Protein AF-A0AAX6FUS9-F1 (afdb_monomer)

Solvent-accessible surface area (backbone atoms only — not comparable to full-atom values): 4100 Å² total; per-residue (Å²): 131,84,79,80,70,61,62,70,56,51,50,58,56,52,43,72,72,46,42,67,59,55,51,47,51,51,51,53,50,53,48,51,50,50,54,57,52,53,53,56,64,60,44,54,71,66,32,68,69,51,50,51,54,50,50,53,49,52,50,52,52,51,54,54,53,71,66,68,79,115

Foldseek 3Di:
DPPPPCVVVCCVVVCVVCVVVVVVVVVVVVVVVVVVVVCPPPVCVVPPVNVVVVVVVVVVVVVVVVVVPD

Secondary structure (DSSP, 8-state):
-----HHHHHHHHHHHHHHHHHHHHHHHHHHHHHHHHHHHHTHHHH-HHHHHHHHHHHHHHHHHHHTS--

Radius of gyration: 28.08 Å; Cα contacts (8 Å, |Δi|>4): 7; chains: 1; bounding box: 53×27×79 Å

pLDDT: mean 72.15, std 13.76, range [50.78, 95.75]

Organism: Iris pallida (NCBI:txid29817)

Structure (mmCIF, N/CA/C/O backbone):
data_AF-A0AAX6FUS9-F1
#
_entry.id   AF-A0AAX6FUS9-F1
#
loop_
_atom_site.group_PDB
_atom_site.id
_atom_site.type_symbol
_atom_site.label_atom_id
_atom_site.label_alt_id
_atom_site.label_comp_id
_atom_site.label_asym_id
_atom_site.label_entity_id
_atom_site.label_seq_id
_atom_site.pdbx_PDB_ins_code
_atom_site.Cartn_x
_atom_site.Cartn_y
_atom_site.Cartn_z
_atom_site.occupancy
_atom_site.B_iso_or_equiv
_atom_site.auth_seq_id
_atom_site.auth_comp_id
_atom_site.auth_asym_id
_atom_site.auth_atom_id
_atom_site.pdbx_PDB_model_num
ATOM 1 N N . MET A 1 1 ? 11.027 -10.265 -41.333 1.00 50.78 1 MET A N 1
ATOM 2 C CA . MET A 1 1 ? 11.007 -9.030 -40.518 1.00 50.78 1 MET A CA 1
ATOM 3 C C . MET A 1 1 ? 10.799 -9.444 -39.071 1.00 50.78 1 MET A C 1
ATOM 5 O O . MET A 1 1 ? 9.770 -10.032 -38.782 1.00 50.78 1 MET A O 1
ATOM 9 N N . LYS A 1 2 ? 11.810 -9.282 -38.203 1.00 70.56 2 LYS A N 1
ATOM 10 C CA . LYS A 1 2 ? 11.637 -9.524 -36.762 1.0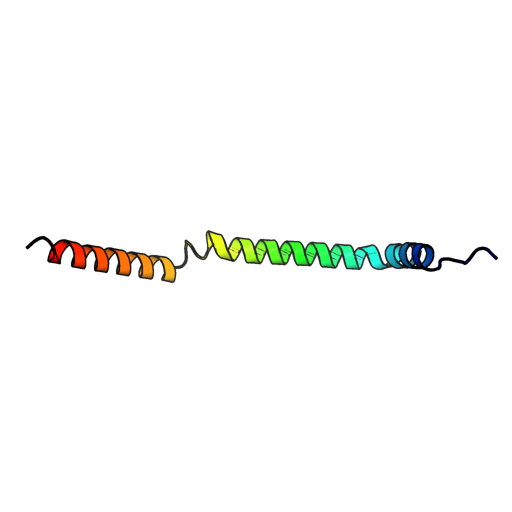0 70.56 2 LYS A CA 1
ATOM 11 C C . LYS A 1 2 ? 10.732 -8.413 -36.243 1.00 70.56 2 LYS A C 1
ATOM 13 O O . LYS A 1 2 ? 11.120 -7.251 -36.328 1.00 70.56 2 LYS A O 1
ATOM 18 N N . THR A 1 3 ? 9.527 -8.764 -35.809 1.00 73.00 3 THR A N 1
ATOM 19 C CA . THR A 1 3 ? 8.596 -7.821 -35.193 1.00 73.00 3 THR A CA 1
ATOM 20 C C . THR A 1 3 ? 9.300 -7.224 -33.984 1.00 73.00 3 THR A C 1
ATOM 22 O O . THR A 1 3 ? 9.757 -7.947 -33.103 1.00 73.00 3 THR A O 1
ATOM 25 N N . PHE A 1 4 ? 9.511 -5.913 -34.006 1.00 75.19 4 PHE A N 1
ATOM 26 C CA . PHE A 1 4 ? 10.005 -5.211 -32.836 1.00 75.19 4 PHE A CA 1
ATOM 27 C C . PHE A 1 4 ? 8.904 -5.304 -31.784 1.00 75.19 4 PHE A C 1
ATOM 29 O O . PHE A 1 4 ? 7.811 -4.807 -32.033 1.00 75.19 4 PHE A O 1
ATOM 36 N N . ASP A 1 5 ? 9.181 -5.950 -30.653 1.00 78.56 5 ASP A N 1
ATOM 37 C CA . ASP A 1 5 ? 8.2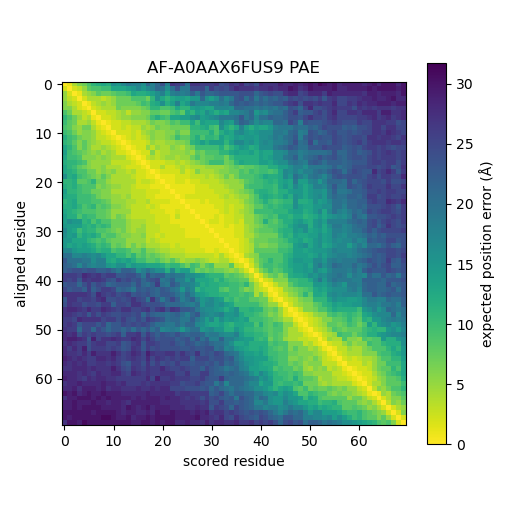82 -5.953 -29.503 1.00 78.56 5 ASP A CA 1
ATOM 38 C C . ASP A 1 5 ? 8.638 -4.751 -28.620 1.00 78.56 5 ASP A C 1
ATOM 40 O O . ASP A 1 5 ? 9.598 -4.810 -27.846 1.00 78.56 5 ASP A O 1
ATOM 44 N N . PRO A 1 6 ? 7.907 -3.626 -28.728 1.00 76.62 6 PRO A N 1
ATOM 45 C CA . PRO A 1 6 ? 8.236 -2.402 -28.002 1.00 76.62 6 PRO A CA 1
ATOM 46 C C . PRO A 1 6 ? 8.080 -2.581 -26.487 1.00 76.62 6 PRO A C 1
ATOM 48 O O . PRO A 1 6 ? 8.779 -1.949 -25.696 1.00 76.62 6 PRO A O 1
ATOM 51 N N . TRP A 1 7 ? 7.176 -3.470 -26.079 1.00 73.06 7 TRP A N 1
ATOM 52 C CA . TRP A 1 7 ? 6.712 -3.642 -24.709 1.00 73.06 7 TRP A CA 1
ATOM 53 C C . TRP A 1 7 ? 7.831 -3.879 -23.682 1.00 73.06 7 TRP A C 1
ATOM 55 O O . TRP A 1 7 ? 7.954 -3.071 -22.759 1.00 73.06 7 TRP A O 1
ATOM 65 N N . PRO A 1 8 ? 8.711 -4.888 -23.832 1.00 77.75 8 PRO A N 1
ATOM 66 C CA . PRO A 1 8 ? 9.805 -5.097 -22.886 1.00 77.75 8 PRO A CA 1
ATOM 67 C C . PRO A 1 8 ? 10.800 -3.930 -22.846 1.00 77.75 8 PRO A C 1
ATOM 69 O O . PRO A 1 8 ? 11.382 -3.673 -21.795 1.00 77.75 8 PRO A O 1
ATOM 72 N N . ILE A 1 9 ? 10.992 -3.192 -23.945 1.00 75.12 9 ILE A N 1
ATOM 73 C CA . ILE A 1 9 ? 11.916 -2.049 -23.986 1.00 75.12 9 ILE A CA 1
ATOM 74 C C . ILE A 1 9 ? 11.328 -0.821 -23.279 1.00 75.12 9 ILE A C 1
ATOM 76 O O . ILE A 1 9 ? 12.028 -0.197 -22.478 1.00 75.12 9 ILE A O 1
ATOM 80 N N . PHE A 1 10 ? 10.057 -0.487 -23.522 1.00 70.00 10 PHE A N 1
ATOM 81 C CA . PHE A 1 10 ? 9.406 0.650 -22.864 1.00 70.00 10 PHE A CA 1
ATOM 82 C C . PHE A 1 10 ? 9.166 0.387 -21.385 1.00 70.00 10 PHE A C 1
ATOM 84 O O . PHE A 1 10 ? 9.511 1.243 -20.574 1.00 70.00 10 PHE A O 1
ATOM 91 N N . PHE A 1 11 ? 8.691 -0.805 -21.010 1.00 73.62 11 PHE A N 1
ATOM 92 C CA . PHE A 1 11 ? 8.565 -1.152 -19.596 1.00 73.62 11 PHE A CA 1
ATOM 93 C C . PHE A 1 11 ? 9.915 -1.077 -18.904 1.00 73.62 11 PHE A C 1
ATOM 95 O O . PHE A 1 11 ? 10.039 -0.384 -17.909 1.00 73.62 11 PHE A O 1
ATOM 102 N N . ARG A 1 12 ? 10.968 -1.693 -19.445 1.00 75.25 12 ARG A N 1
ATOM 103 C CA . ARG A 1 12 ? 12.273 -1.695 -18.773 1.00 75.25 12 ARG A CA 1
ATOM 104 C C . ARG A 1 12 ? 12.873 -0.296 -18.628 1.00 75.25 12 ARG A C 1
ATOM 106 O O . ARG A 1 12 ? 13.517 -0.022 -17.619 1.00 75.25 12 ARG A O 1
ATOM 113 N N . ARG A 1 13 ? 12.663 0.589 -19.606 1.00 76.00 13 ARG A N 1
ATOM 114 C CA . ARG A 1 13 ? 13.221 1.948 -19.589 1.00 76.00 13 ARG A CA 1
ATOM 115 C C . ARG A 1 13 ? 12.410 2.919 -18.733 1.00 76.00 13 ARG A C 1
ATOM 117 O O . ARG A 1 13 ? 13.002 3.673 -17.965 1.00 76.00 13 ARG A O 1
ATOM 124 N N . GLU A 1 14 ? 11.088 2.868 -18.828 1.00 81.31 14 GLU A N 1
ATOM 125 C CA . GLU A 1 14 ? 10.183 3.745 -18.080 1.00 81.31 14 GLU A CA 1
ATOM 126 C C . GLU A 1 14 ? 10.069 3.311 -16.615 1.00 81.31 14 GLU A C 1
ATOM 128 O O . GLU A 1 14 ? 10.094 4.136 -15.703 1.00 81.31 14 GLU A O 1
ATOM 133 N N . PHE A 1 15 ? 10.056 2.002 -16.361 1.00 80.62 15 PHE A N 1
ATOM 134 C CA . PHE A 1 15 ? 10.078 1.450 -15.011 1.00 80.62 15 PHE A CA 1
ATOM 135 C C . PHE A 1 15 ? 11.379 1.793 -14.295 1.00 80.62 15 PHE A C 1
ATOM 137 O O . PHE A 1 15 ? 11.331 2.168 -13.138 1.00 80.62 15 PHE A O 1
ATOM 144 N N . HIS A 1 16 ? 12.534 1.787 -14.968 1.00 79.31 16 HIS A N 1
ATOM 145 C CA . HIS A 1 16 ? 13.791 2.198 -14.332 1.00 79.31 16 HIS A CA 1
ATOM 146 C C . HIS A 1 16 ? 13.784 3.668 -13.869 1.00 79.31 16 HIS A C 1
ATOM 148 O O . HIS A 1 16 ? 14.473 4.001 -12.908 1.00 79.31 16 HIS A O 1
ATOM 154 N N . ARG A 1 17 ? 12.996 4.546 -14.510 1.00 84.38 17 ARG A N 1
ATOM 155 C CA . ARG A 1 17 ? 12.853 5.952 -14.095 1.00 84.38 17 ARG A CA 1
ATOM 156 C C . ARG A 1 17 ? 11.744 6.174 -13.065 1.00 84.38 17 ARG A C 1
ATOM 158 O O . ARG A 1 17 ? 11.935 6.977 -12.158 1.00 84.38 17 ARG A O 1
ATOM 165 N N . ASN A 1 18 ? 10.626 5.451 -13.166 1.00 85.81 18 ASN A N 1
ATOM 166 C CA . ASN A 1 18 ? 9.455 5.645 -12.299 1.00 85.81 18 ASN A CA 1
ATOM 167 C C . ASN A 1 18 ? 9.345 4.640 -11.139 1.00 85.81 18 ASN A C 1
ATOM 169 O O . ASN A 1 18 ? 8.472 4.786 -10.284 1.00 85.81 18 ASN A O 1
ATOM 173 N N . TRP A 1 19 ? 10.241 3.652 -11.057 1.00 88.75 19 TRP A N 1
ATOM 174 C CA . TRP A 1 19 ? 10.331 2.690 -9.953 1.00 88.75 19 TRP A CA 1
ATOM 175 C C . TRP A 1 19 ? 10.256 3.311 -8.551 1.00 88.75 19 TRP A C 1
ATOM 177 O O . TRP A 1 19 ? 9.503 2.774 -7.738 1.00 88.75 19 TRP A O 1
ATOM 187 N N . PRO A 1 20 ? 10.935 4.437 -8.232 1.00 90.31 20 PRO A N 1
ATOM 188 C CA . PRO A 1 20 ? 10.809 5.038 -6.904 1.00 90.31 20 PRO A CA 1
ATOM 189 C C . PRO A 1 20 ? 9.380 5.498 -6.575 1.00 90.31 20 PRO A C 1
ATOM 191 O O . PRO A 1 20 ? 8.982 5.414 -5.416 1.00 90.31 20 PRO A O 1
ATOM 194 N N . PHE A 1 21 ? 8.578 5.913 -7.562 1.00 90.06 21 PHE A N 1
ATOM 195 C CA . PHE A 1 21 ? 7.174 6.281 -7.339 1.00 90.06 21 PHE A CA 1
ATOM 196 C C . PHE A 1 21 ? 6.297 5.062 -7.057 1.00 90.06 21 PHE A C 1
ATOM 198 O O . PHE A 1 21 ? 5.469 5.105 -6.151 1.00 90.06 21 PHE A O 1
ATOM 205 N N . LEU A 1 22 ? 6.499 3.960 -7.786 1.00 89.31 22 LEU A N 1
ATOM 206 C CA . LEU A 1 22 ? 5.778 2.706 -7.542 1.00 89.31 22 LEU A CA 1
ATOM 207 C C . LEU A 1 22 ? 6.154 2.103 -6.186 1.00 89.31 22 LEU A C 1
ATOM 209 O O . LEU A 1 22 ? 5.278 1.669 -5.441 1.00 89.31 22 LEU A O 1
ATOM 213 N N . ALA A 1 23 ? 7.445 2.125 -5.847 1.00 92.75 23 ALA A N 1
ATOM 214 C CA . ALA A 1 23 ? 7.934 1.693 -4.545 1.00 92.75 23 ALA A CA 1
ATOM 215 C C . ALA A 1 23 ? 7.351 2.564 -3.422 1.00 92.75 23 ALA A C 1
ATOM 217 O O . ALA A 1 23 ? 6.832 2.028 -2.447 1.00 92.75 23 ALA A O 1
ATOM 218 N N . GLY A 1 24 ? 7.361 3.892 -3.583 1.00 94.06 24 GLY A N 1
ATOM 219 C CA . GLY A 1 24 ? 6.746 4.823 -2.636 1.00 94.06 24 GLY A CA 1
ATOM 220 C C . GLY A 1 24 ? 5.249 4.570 -2.455 1.00 94.06 24 GLY A C 1
ATOM 221 O O . GLY A 1 24 ? 4.787 4.428 -1.328 1.00 94.06 24 GLY A O 1
ATOM 222 N N . PHE A 1 25 ? 4.505 4.416 -3.553 1.00 94.25 25 PHE A N 1
ATOM 223 C CA . PHE A 1 25 ? 3.075 4.103 -3.520 1.00 94.25 25 PHE A CA 1
ATOM 224 C C . PHE A 1 25 ? 2.787 2.781 -2.794 1.00 94.25 25 PHE A C 1
ATOM 226 O O . PHE A 1 25 ? 1.899 2.726 -1.944 1.00 94.25 25 PHE A O 1
ATOM 233 N N . ALA A 1 26 ? 3.570 1.734 -3.070 1.00 94.25 26 ALA A N 1
ATOM 234 C CA . ALA A 1 26 ? 3.431 0.443 -2.403 1.00 94.25 26 ALA A CA 1
ATOM 235 C C . ALA A 1 26 ? 3.740 0.531 -0.900 1.00 94.25 26 ALA A C 1
ATOM 237 O O . ALA A 1 26 ? 2.998 -0.023 -0.089 1.00 94.25 26 ALA A O 1
ATOM 238 N N . VAL A 1 27 ? 4.795 1.257 -0.515 1.00 95.75 27 VAL A N 1
ATOM 239 C CA . VAL A 1 27 ? 5.169 1.457 0.894 1.00 95.75 27 VAL A CA 1
ATOM 240 C C . VAL A 1 27 ? 4.094 2.249 1.635 1.00 95.75 27 VAL A C 1
ATOM 242 O O . VAL A 1 27 ? 3.666 1.833 2.710 1.00 95.75 27 VAL A O 1
ATOM 245 N N . THR A 1 28 ? 3.604 3.349 1.062 1.00 95.44 28 THR A N 1
ATOM 246 C CA . THR A 1 28 ? 2.523 4.141 1.661 1.00 95.44 28 THR A CA 1
ATOM 247 C C . THR A 1 28 ? 1.238 3.324 1.779 1.00 95.44 28 THR A C 1
ATOM 249 O O . THR A 1 28 ? 0.616 3.335 2.839 1.00 95.44 28 THR A O 1
ATOM 252 N N . GLY A 1 29 ? 0.867 2.558 0.749 1.00 94.19 29 GLY A N 1
ATOM 253 C CA . GLY A 1 29 ? -0.286 1.658 0.801 1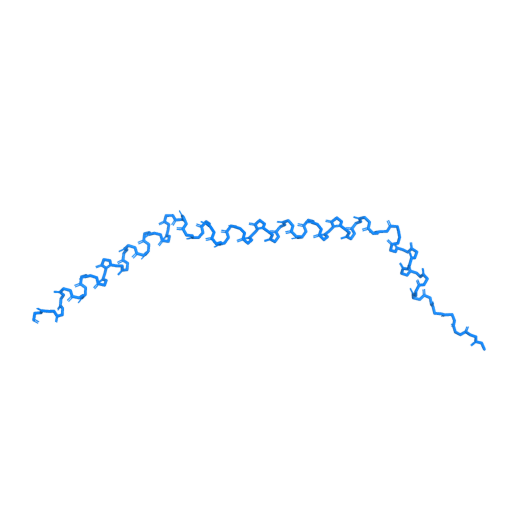.00 94.19 29 GLY A CA 1
ATOM 254 C C . GLY A 1 29 ? -0.151 0.601 1.899 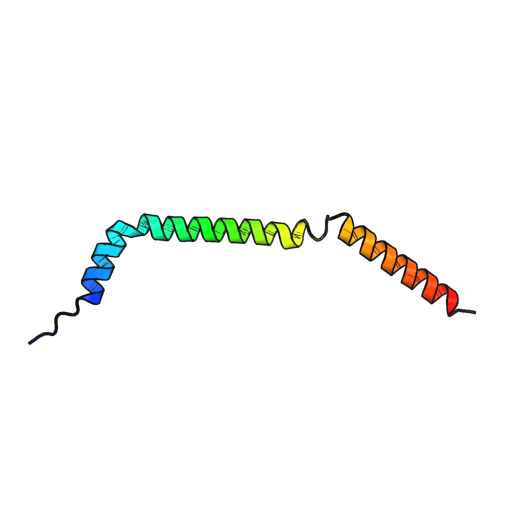1.00 94.19 29 GLY A C 1
ATOM 255 O O . GLY A 1 29 ? -1.076 0.413 2.684 1.00 94.19 29 GLY A O 1
ATOM 256 N N . ALA A 1 30 ? 1.020 -0.029 2.023 1.00 92.88 30 ALA A N 1
ATOM 257 C CA . ALA A 1 30 ? 1.286 -1.017 3.067 1.00 92.88 30 ALA A CA 1
ATOM 258 C C . ALA A 1 30 ? 1.234 -0.408 4.477 1.00 92.88 30 ALA A C 1
ATOM 260 O O . ALA A 1 30 ? 0.697 -1.032 5.393 1.00 92.88 30 ALA A O 1
ATOM 261 N N . LEU A 1 31 ? 1.749 0.813 4.655 1.00 92.56 31 LEU A N 1
ATOM 262 C CA . LEU A 1 31 ? 1.642 1.544 5.917 1.00 92.56 31 LEU A CA 1
ATOM 263 C C . LEU A 1 31 ? 0.183 1.854 6.250 1.00 92.56 31 LEU A C 1
ATOM 265 O O . LEU A 1 31 ? -0.251 1.539 7.352 1.00 92.56 31 LEU A O 1
ATOM 269 N N . ILE A 1 32 ? -0.590 2.399 5.307 1.00 91.44 32 ILE A N 1
ATOM 270 C CA . ILE A 1 32 ? -2.016 2.697 5.512 1.00 91.44 32 ILE A CA 1
ATOM 271 C C . ILE A 1 32 ? -2.786 1.421 5.861 1.00 91.44 32 ILE A C 1
ATOM 273 O O . ILE A 1 32 ? -3.566 1.430 6.808 1.00 91.44 32 ILE A O 1
ATOM 277 N N . VAL A 1 33 ? -2.548 0.311 5.159 1.00 90.75 33 VAL A N 1
ATOM 278 C CA . VAL A 1 33 ? -3.187 -0.980 5.459 1.00 90.75 33 VAL A CA 1
ATOM 279 C C . VAL A 1 33 ? -2.797 -1.476 6.848 1.00 90.75 33 VAL A C 1
ATOM 281 O O . VAL A 1 33 ? -3.663 -1.908 7.597 1.00 90.75 33 VAL A O 1
ATOM 284 N N . LYS A 1 34 ? -1.523 -1.370 7.239 1.00 85.12 34 LYS A N 1
ATOM 285 C CA . LYS A 1 34 ? -1.106 -1.734 8.598 1.00 85.12 34 LYS A CA 1
ATOM 286 C C . LYS A 1 34 ? -1.767 -0.862 9.657 1.00 85.12 34 LYS A C 1
ATOM 288 O O . LYS A 1 34 ? -2.274 -1.402 10.630 1.00 85.12 34 LYS A O 1
ATOM 293 N N . PHE A 1 35 ? -1.778 0.455 9.477 1.00 87.62 35 PHE A N 1
ATOM 294 C CA . PHE A 1 35 ? -2.413 1.361 10.430 1.00 87.62 35 PHE A CA 1
ATOM 295 C C . PHE A 1 35 ? -3.920 1.114 10.510 1.00 87.62 35 PHE A C 1
ATOM 297 O O . PHE A 1 35 ? -4.454 0.983 11.602 1.00 87.62 35 PHE A O 1
ATOM 304 N N . THR A 1 36 ? -4.602 0.972 9.375 1.00 80.44 36 THR A N 1
ATOM 305 C CA . THR A 1 36 ? -6.043 0.678 9.351 1.00 80.44 36 THR A CA 1
ATOM 3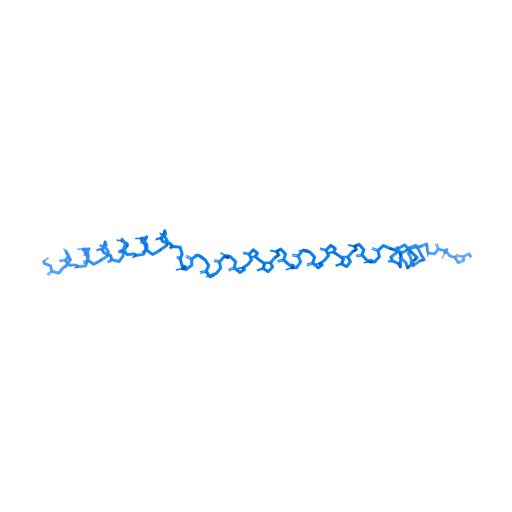06 C C . THR A 1 36 ? -6.368 -0.690 9.950 1.00 80.44 36 THR A C 1
ATOM 308 O O . THR A 1 36 ? -7.312 -0.782 10.726 1.00 80.44 36 THR A O 1
ATOM 311 N N . ALA A 1 37 ? -5.567 -1.727 9.688 1.00 75.38 37 ALA A N 1
ATOM 312 C CA . ALA A 1 37 ? -5.750 -3.049 10.288 1.00 75.38 37 ALA A CA 1
ATOM 313 C C . ALA A 1 37 ? -5.477 -3.054 11.804 1.00 75.38 37 ALA A C 1
ATOM 315 O O . ALA A 1 37 ? -6.251 -3.631 12.568 1.00 75.38 37 ALA A O 1
ATOM 316 N N . SER A 1 38 ? -4.423 -2.368 12.265 1.00 62.50 38 SER A N 1
ATOM 317 C CA . SER A 1 38 ? -4.118 -2.251 13.698 1.00 62.50 38 SER A CA 1
ATOM 318 C C . SER A 1 38 ? -5.204 -1.499 14.476 1.00 62.50 38 SER A C 1
ATOM 320 O O . SER A 1 38 ? -5.458 -1.839 15.628 1.00 62.50 38 SER A O 1
ATOM 322 N N . LEU A 1 39 ? -5.896 -0.543 13.848 1.00 58.41 39 LEU A N 1
ATOM 323 C CA . LEU A 1 39 ? -7.036 0.156 14.456 1.00 58.41 39 LEU A CA 1
ATOM 324 C C . LEU A 1 39 ? -8.323 -0.697 14.494 1.00 58.41 39 LEU A C 1
ATOM 326 O O . LEU A 1 39 ? -9.236 -0.387 15.248 1.00 58.41 39 LEU A O 1
ATOM 330 N N . THR A 1 40 ? -8.447 -1.782 13.722 1.00 59.00 40 THR A N 1
ATOM 331 C CA . THR A 1 40 ? -9.678 -2.602 13.745 1.00 59.00 40 THR A CA 1
ATOM 332 C C . THR A 1 40 ? -9.685 -3.716 14.788 1.00 59.00 40 THR A C 1
ATOM 334 O O . THR A 1 40 ? -10.759 -4.068 15.264 1.00 59.00 40 THR A O 1
ATOM 337 N N . GLU A 1 41 ? -8.535 -4.277 15.171 1.00 58.78 41 GLU A N 1
ATOM 338 C CA . GLU A 1 41 ? -8.497 -5.406 16.119 1.00 58.78 41 GLU A CA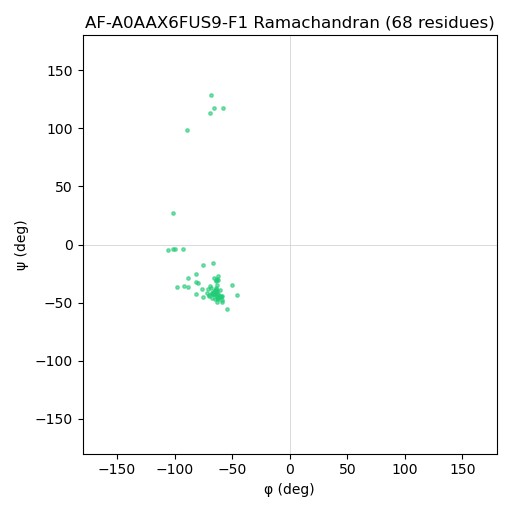 1
ATOM 339 C C . GLU A 1 41 ? -8.214 -4.988 17.566 1.00 58.78 41 GLU A C 1
ATOM 341 O O . GLU A 1 41 ? -8.807 -5.562 18.483 1.00 58.78 41 GLU A O 1
ATOM 346 N N . GLU A 1 42 ? -7.358 -3.985 17.782 1.00 56.72 42 GLU A N 1
ATOM 347 C CA . GLU A 1 42 ? -6.944 -3.556 19.126 1.00 56.72 42 GLU A CA 1
ATOM 348 C C . GLU A 1 42 ? -7.834 -2.426 19.683 1.00 56.72 42 GLU A C 1
ATOM 350 O O . GLU A 1 42 ? -8.172 -2.441 20.869 1.00 56.72 42 GLU A O 1
ATOM 355 N N . ASP A 1 43 ? -8.310 -1.491 18.847 1.00 57.97 43 ASP A N 1
ATOM 356 C CA . ASP A 1 43 ? -9.232 -0.425 19.290 1.00 57.97 43 ASP A CA 1
ATOM 357 C C . ASP A 1 43 ? -10.693 -0.887 19.360 1.00 57.97 43 ASP A C 1
ATOM 359 O O . ASP A 1 43 ? -11.430 -0.455 20.247 1.00 57.97 43 ASP A O 1
ATOM 363 N N . ALA A 1 44 ? -11.136 -1.814 18.502 1.00 56.97 44 ALA A N 1
ATOM 364 C CA . ALA A 1 44 ? -12.499 -2.351 18.599 1.00 56.97 44 ALA A CA 1
ATOM 365 C C . ALA A 1 44 ? -12.727 -3.117 19.914 1.00 56.97 44 ALA A C 1
ATOM 367 O O . ALA A 1 44 ? -13.832 -3.104 20.449 1.00 56.97 44 ALA A O 1
ATOM 368 N N . LYS A 1 45 ? -11.684 -3.746 20.473 1.00 57.31 45 LYS A N 1
ATOM 369 C CA . LYS A 1 45 ? -11.758 -4.454 21.764 1.00 57.31 45 LYS A CA 1
ATOM 370 C C . LYS A 1 45 ? -11.634 -3.519 22.973 1.00 57.31 45 LYS A C 1
ATOM 372 O O . LYS A 1 45 ? -12.159 -3.840 24.038 1.00 57.31 45 LYS A O 1
ATOM 377 N N . ASN A 1 46 ? -10.980 -2.365 22.814 1.00 57.00 46 ASN A N 1
ATOM 378 C CA . ASN A 1 46 ? -10.759 -1.387 23.888 1.00 57.00 46 ASN A CA 1
ATOM 379 C C . ASN A 1 46 ? -11.708 -0.177 23.848 1.00 57.00 46 ASN A C 1
ATOM 381 O O . ASN A 1 46 ? -11.687 0.656 24.756 1.00 57.00 46 ASN A O 1
ATOM 385 N N . SER A 1 47 ? -12.567 -0.070 22.834 1.00 59.62 47 SER A N 1
ATOM 386 C CA . SER A 1 47 ? -13.578 0.982 22.766 1.00 59.62 47 SER A CA 1
ATOM 387 C C . SER A 1 47 ? -14.645 0.785 23.846 1.00 59.62 47 SER A C 1
ATOM 389 O O . SER A 1 47 ? -15.260 -0.281 23.947 1.00 59.62 47 SER A O 1
ATOM 391 N N . ARG A 1 48 ? -14.918 1.849 24.619 1.00 61.09 48 ARG A N 1
ATOM 392 C CA . ARG A 1 48 ? -15.990 1.885 25.635 1.00 61.09 48 ARG A CA 1
ATOM 393 C C . ARG A 1 48 ? -17.337 1.416 25.077 1.00 61.09 48 ARG A C 1
ATOM 395 O O . ARG A 1 48 ? -18.058 0.710 25.766 1.00 61.09 48 ARG A O 1
ATOM 402 N N . PHE A 1 49 ? -17.616 1.710 23.805 1.00 61.78 49 PHE A N 1
ATOM 403 C CA . PHE A 1 49 ? -18.842 1.288 23.121 1.00 61.78 49 PHE A CA 1
ATOM 404 C C . PHE A 1 49 ? -19.012 -0.239 23.042 1.00 61.78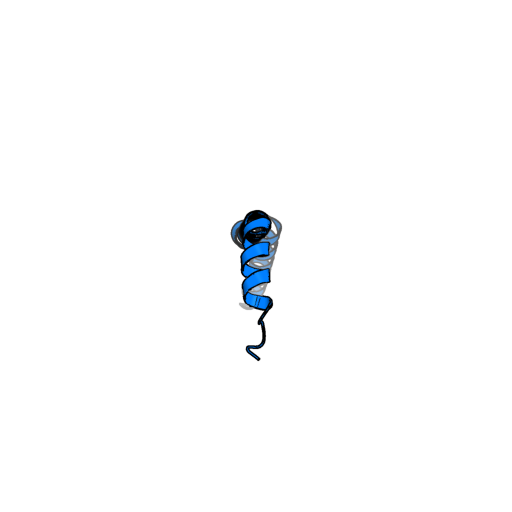 49 PHE A C 1
ATOM 406 O O . PHE A 1 49 ? -20.124 -0.737 23.196 1.00 61.78 49 PHE A O 1
ATOM 413 N N . VAL A 1 50 ? -17.936 -1.001 22.814 1.00 59.34 50 VAL A N 1
ATOM 414 C CA . VAL A 1 50 ? -18.004 -2.473 22.708 1.00 59.34 50 VAL A CA 1
ATOM 415 C C . VAL A 1 50 ? -18.076 -3.126 24.090 1.00 59.34 50 VAL A C 1
ATOM 417 O O . VAL A 1 50 ? -18.759 -4.137 24.260 1.00 59.34 50 VAL A O 1
ATOM 420 N N . GLN A 1 51 ? -17.433 -2.530 25.097 1.00 60.38 51 GLN A N 1
ATOM 421 C CA . GLN A 1 51 ? -17.553 -2.987 26.485 1.00 60.38 51 GLN A CA 1
ATOM 422 C C . GLN A 1 51 ? -18.960 -2.760 27.044 1.00 60.38 51 GLN A C 1
ATOM 424 O O . GLN A 1 51 ? -19.528 -3.692 27.609 1.00 60.38 51 GLN A O 1
ATOM 429 N N . GLU A 1 52 ? -19.541 -1.577 26.832 1.00 61.69 52 GLU A N 1
ATOM 430 C CA . GLU A 1 52 ? -20.900 -1.256 27.286 1.00 61.69 52 GLU A CA 1
ATOM 431 C C . GLU A 1 52 ? -21.950 -2.145 26.599 1.00 61.69 52 GLU A C 1
ATOM 433 O O . GLU A 1 52 ? -22.861 -2.656 27.249 1.00 61.69 52 GLU A O 1
ATOM 438 N N . HIS A 1 53 ? -21.806 -2.422 25.299 1.00 66.50 53 HIS A N 1
ATOM 439 C CA . HIS A 1 53 ? -22.749 -3.298 24.596 1.00 66.50 53 HIS A CA 1
ATOM 440 C C . HIS A 1 53 ? -22.659 -4.762 25.069 1.00 66.50 53 HIS A C 1
ATOM 442 O O . HIS A 1 53 ? -23.681 -5.433 25.218 1.00 66.50 53 HIS A O 1
ATOM 448 N N . ASN A 1 54 ? -21.454 -5.258 25.371 1.00 63.06 54 ASN A N 1
ATOM 449 C CA . ASN A 1 54 ? -21.278 -6.598 25.935 1.00 63.06 54 ASN A CA 1
ATOM 450 C C . ASN A 1 54 ? -21.771 -6.692 27.387 1.00 63.06 54 ASN A C 1
ATOM 452 O O . ASN A 1 54 ? -22.377 -7.702 27.741 1.00 63.06 54 ASN A O 1
ATOM 456 N N . SER A 1 55 ? -21.568 -5.666 28.223 1.00 62.91 55 SER A N 1
ATOM 457 C CA . SER A 1 55 ? -22.075 -5.674 29.602 1.00 62.91 55 SER A CA 1
ATOM 458 C C . SER A 1 55 ? -23.600 -5.628 29.641 1.00 62.91 55 SER A C 1
ATOM 460 O O . SER A 1 55 ? -24.199 -6.419 30.365 1.00 62.91 55 SER A O 1
ATOM 462 N N . HIS A 1 56 ? -24.237 -4.802 28.806 1.0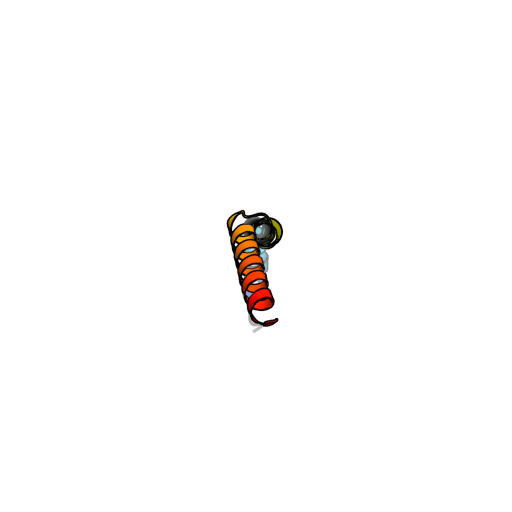0 62.56 56 HIS A N 1
ATOM 463 C CA . HIS A 1 56 ? -25.698 -4.754 28.703 1.00 62.56 56 HIS A CA 1
ATOM 464 C C . HIS A 1 56 ? -26.301 -6.070 28.196 1.00 62.56 56 HIS A C 1
ATOM 466 O O . HIS A 1 56 ? -27.321 -6.510 28.724 1.00 62.56 56 HIS A O 1
ATOM 472 N N . ILE A 1 57 ? -25.674 -6.737 27.221 1.00 64.50 57 ILE A N 1
ATOM 473 C CA . ILE A 1 57 ? -26.124 -8.061 26.761 1.00 64.50 57 ILE A CA 1
ATOM 474 C C . ILE A 1 57 ? -25.945 -9.115 27.859 1.00 64.50 57 ILE A C 1
ATOM 476 O O . ILE A 1 57 ? -26.842 -9.927 28.077 1.00 64.50 57 ILE A O 1
ATOM 480 N N . ILE A 1 58 ? -24.817 -9.112 28.571 1.00 65.06 58 ILE A N 1
ATOM 481 C CA . ILE A 1 58 ? -24.568 -10.064 29.662 1.00 65.06 58 ILE A CA 1
ATOM 482 C C . ILE A 1 58 ? -25.554 -9.841 30.815 1.00 65.06 58 ILE A C 1
ATOM 484 O O . ILE A 1 58 ? -26.067 -10.814 31.370 1.00 65.06 58 ILE A O 1
ATOM 488 N N . GLU A 1 59 ? -25.861 -8.591 31.160 1.00 65.69 59 GLU A N 1
ATOM 489 C CA . GLU A 1 59 ? -26.869 -8.265 32.172 1.00 65.69 59 GLU A CA 1
ATOM 490 C C . GLU A 1 59 ? -28.284 -8.636 31.718 1.00 65.69 59 GLU A C 1
ATOM 492 O O . GLU A 1 59 ? -29.026 -9.228 32.502 1.00 65.69 59 GLU A O 1
ATOM 497 N N . ALA A 1 60 ? -28.650 -8.386 30.458 1.00 65.06 60 ALA A N 1
ATOM 498 C CA . ALA A 1 60 ? -29.939 -8.798 29.902 1.00 65.06 60 ALA A CA 1
ATOM 499 C C . ALA A 1 60 ? -30.093 -1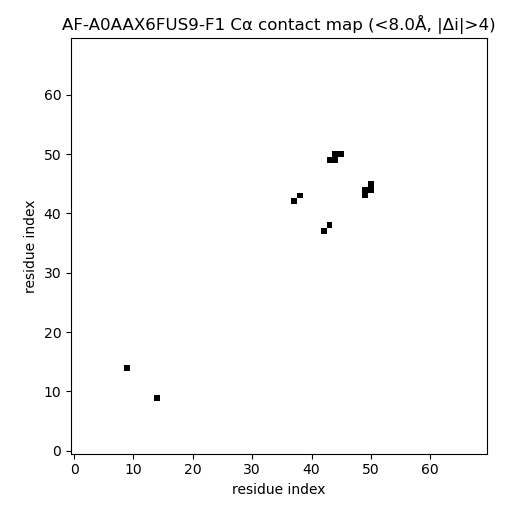0.330 29.872 1.00 65.06 60 ALA A C 1
ATOM 501 O O . ALA A 1 60 ? -31.123 -10.853 30.296 1.00 65.06 60 ALA A O 1
ATOM 502 N N . CYS A 1 61 ? -29.060 -11.067 29.454 1.00 61.28 61 CYS A N 1
ATOM 503 C CA . CYS A 1 61 ? -29.051 -12.530 29.513 1.00 61.28 61 CYS A CA 1
ATOM 504 C C . CYS A 1 61 ? -29.101 -13.046 30.958 1.00 61.28 61 CYS A C 1
ATOM 506 O O . CYS A 1 61 ? -29.793 -14.025 31.222 1.00 61.28 61 CYS A O 1
ATOM 508 N N . ARG A 1 62 ? -28.430 -12.380 31.911 1.00 63.25 62 ARG A N 1
ATOM 509 C CA . ARG A 1 62 ? -28.498 -12.722 33.343 1.00 63.25 62 ARG A CA 1
ATOM 510 C C . ARG A 1 62 ? -29.900 -12.497 33.919 1.00 63.25 62 ARG A C 1
ATOM 512 O O . ARG A 1 62 ? -30.382 -13.335 34.674 1.00 63.25 62 ARG A O 1
ATOM 519 N N . GLN A 1 63 ? -30.559 -11.397 33.564 1.00 61.44 63 GLN A N 1
ATOM 520 C CA . GLN A 1 63 ? -31.944 -11.110 33.958 1.00 61.44 63 GLN A CA 1
ATOM 521 C C . GLN A 1 63 ? -32.926 -12.119 33.336 1.00 61.44 63 GLN A C 1
ATOM 523 O O . GLN A 1 63 ? -33.829 -12.590 34.020 1.00 61.44 63 GLN A O 1
ATOM 528 N N . GLY A 1 64 ? -32.716 -12.506 32.072 1.00 59.94 64 GLY A N 1
ATOM 529 C CA . GLY A 1 64 ? -33.534 -13.506 31.378 1.00 59.94 64 GLY A CA 1
ATOM 530 C C . GLY A 1 64 ? -33.376 -14.934 31.911 1.00 59.94 64 GLY A C 1
ATOM 531 O O . GLY A 1 64 ? -34.361 -15.660 31.975 1.00 59.94 64 GLY A O 1
ATOM 532 N N . TRP A 1 65 ? -32.173 -15.334 32.339 1.00 55.56 65 TRP A N 1
ATOM 533 C CA . TRP A 1 65 ? -31.938 -16.640 32.975 1.00 55.56 65 TRP A CA 1
ATOM 534 C C . TRP A 1 65 ? -32.564 -16.719 34.375 1.00 55.56 65 TRP A C 1
ATOM 536 O O . TRP A 1 65 ? -33.275 -17.670 34.669 1.00 55.56 65 TRP A O 1
ATOM 546 N N . ASN A 1 66 ? -32.414 -15.675 35.199 1.00 59.25 66 ASN A N 1
ATOM 547 C CA . ASN A 1 66 ? -33.026 -15.628 36.537 1.00 59.25 66 ASN A CA 1
ATOM 548 C C . ASN A 1 66 ? -34.570 -15.565 36.519 1.00 59.25 66 ASN A C 1
ATOM 550 O O . ASN A 1 66 ? -35.197 -15.780 37.552 1.00 59.25 66 ASN A O 1
ATOM 554 N N . GLY A 1 67 ? -35.185 -15.235 35.377 1.00 56.03 67 GLY A N 1
ATOM 555 C CA . GLY A 1 67 ? -36.639 -15.231 35.187 1.00 56.03 67 GLY A CA 1
ATOM 556 C C . GLY A 1 67 ? -37.217 -16.535 34.626 1.00 56.03 67 GLY A C 1
ATOM 557 O O . GLY A 1 67 ? -38.434 -16.626 34.492 1.00 56.03 67 GLY A O 1
ATOM 558 N N . LEU A 1 68 ? -36.375 -17.517 34.278 1.00 54.44 68 LEU A N 1
ATOM 559 C CA . LEU A 1 68 ? -36.793 -18.821 33.742 1.00 54.44 68 LEU A CA 1
ATOM 560 C C . LEU A 1 68 ? -36.665 -19.971 34.763 1.00 54.44 68 LEU A C 1
ATOM 562 O O . LEU A 1 68 ? -37.075 -21.088 34.461 1.00 54.44 68 LEU A O 1
ATOM 566 N N . ASP A 1 69 ? -36.122 -19.684 35.951 1.00 52.12 69 ASP A N 1
ATOM 567 C CA . ASP A 1 69 ? -35.924 -20.614 37.075 1.00 52.12 69 ASP A CA 1
ATOM 568 C C . ASP A 1 69 ? -37.001 -20.459 38.187 1.00 52.12 69 ASP A C 1
ATOM 570 O O . ASP A 1 69 ? -36.737 -20.745 39.359 1.00 52.12 69 ASP A O 1
ATOM 574 N N . VAL A 1 70 ? -38.215 -19.993 37.842 1.00 51.19 70 VAL A N 1
ATOM 575 C CA . VAL A 1 70 ? -39.405 -19.943 38.730 1.00 51.19 70 VAL A CA 1
ATOM 576 C C . VAL A 1 70 ? -40.576 -20.689 38.107 1.00 51.19 70 VAL A C 1
ATOM 578 O O . VAL A 1 70 ? -40.867 -20.434 36.917 1.00 51.19 70 VAL A O 1
#

Sequence (70 aa):
MKTFDPWPIFFRREFHRNWPFLAGFAVTGALIVKFTASLTEEDAKNSRFVQEHNSHIIEACRQGWNGLDV

InterPro domains:
  IPR052867 Mitochondrial ATP Synthase Subunit 6 [PTHR34565] (1-55)

Mean predicted aligned error: 15.16 Å